Protein AF-A0A258E8T2-F1 (afdb_monomer)

Radius of gyration: 18.68 Å; Cα contacts (8 Å, |Δi|>4): 212; chains: 1; bounding box: 44×50×49 Å

Sequence (145 aa):
EYPIGTGDIFLISSNSVRNAVSIEMAQLAKSAGAKVIVLTNLAHSRSVNSRHSSGLKLYQVADLVLDNLGEIGDAAIELEGLSGKTGATSTVIGAALIQAMMVEAASILLKKGIQPELFNSSNSDDGEIHNEALLAKYKPLVIGL

Solvent-accessible surface area (backbone atoms only — not comparable to full-atom values): 8360 Å² total; per-residue (Å²): 136,82,91,66,27,70,89,40,74,48,75,46,78,42,53,57,43,30,54,41,68,66,35,53,52,51,52,51,40,44,74,44,47,18,46,32,38,29,39,28,19,58,65,28,32,68,75,50,75,41,67,26,94,83,56,57,40,35,74,80,70,34,78,40,76,47,69,47,77,42,47,66,90,45,29,70,39,78,47,93,94,51,98,55,57,42,64,60,44,51,65,65,44,40,52,50,51,52,51,52,51,52,52,50,52,45,52,54,34,48,78,71,75,39,84,75,91,72,80,55,64,74,92,36,79,75,21,46,62,54,36,51,54,49,48,67,70,44,38,92,80,37,91,92,102

Nearest PDB structures (foldseek):
  3cvj-assembly2_D  TM=9.667E-01  e=6.118E-13  Halalkalibacterium halodurans C-125
  6vly-assembly1_C  TM=6.600E-01  e=1.185E-01  Alistipes finegoldii
  5tf4-assembly2_E-2  TM=6.163E-01  e=3.235E-01  Bartonella henselae
  8jfj-assembly1_D  TM=6.202E-01  e=5.346E-01  Helicobacter pylori
  3oif-assembly1_C  TM=3.406E-01  e=1.209E+00  Bacillus subtilis

pLDDT: mean 92.62, std 7.21, range [65.62, 98.44]

Secondary structure (DSSP, 8-state):
-----TT-EEEEE-SS---HHHHHHHHHHHHTT-EEEEEE-HHHHHHS---STT---GGGT-SEEEE----TTS--EE-TT-SSEE---HHHHHHHHHHHHHHHHHHHHHHTTPPP--PPPTTSHHHHHHHHHHHHHHTTTSTT-

Mean predicted aligned error: 4.59 Å

Foldseek 3Di:
DAQAAAPAEAEDEDAQQQEAVLQVVLVVNVVRRHAYEYEYAPVNNVVDFHPHPVRDGNVVSHPYYHHLNADHVQFDADDPPDPDGHDRRSVVSVVVSVVVVVVVVQVVCVVVVHHDQDQDPPPDPVRVVSVVVVCVVCVVNDPPD

Structure (mmCIF, N/CA/C/O backbone):
data_AF-A0A258E8T2-F1
#
_entry.id   AF-A0A258E8T2-F1
#
loop_
_atom_site.group_PDB
_atom_site.id
_atom_site.type_symbol
_atom_site.label_atom_id
_atom_site.label_alt_id
_atom_site.label_comp_id
_atom_site.label_asym_id
_atom_site.label_entity_id
_atom_site.label_seq_id
_atom_site.pdbx_PDB_ins_code
_atom_site.Cartn_x
_atom_site.Cartn_y
_atom_site.Cartn_z
_atom_site.occupancy
_atom_site.B_iso_or_equiv
_atom_site.auth_seq_id
_atom_site.auth_comp_id
_atom_site.auth_asym_id
_atom_site.auth_atom_id
_atom_site.pdbx_PDB_model_num
ATOM 1 N N . GLU A 1 1 ? 6.482 -5.948 21.099 1.00 65.62 1 GLU A N 1
ATOM 2 C CA . GLU A 1 1 ? 5.834 -6.781 20.063 1.00 65.62 1 GLU A CA 1
ATOM 3 C C . GLU A 1 1 ? 4.659 -5.999 19.496 1.00 65.62 1 GLU A C 1
ATOM 5 O O . GLU A 1 1 ? 4.075 -5.227 20.247 1.00 65.62 1 GLU A O 1
ATOM 10 N N . TYR A 1 2 ? 4.354 -6.143 18.206 1.00 72.50 2 TYR A N 1
ATOM 11 C CA . TYR A 1 2 ? 3.162 -5.548 17.597 1.00 72.50 2 TYR A CA 1
ATOM 12 C C . TYR A 1 2 ? 2.097 -6.635 17.465 1.00 72.50 2 TYR A C 1
ATOM 14 O O . TYR A 1 2 ? 2.207 -7.453 16.547 1.00 72.50 2 TYR A O 1
ATOM 22 N N . PRO A 1 3 ? 1.116 -6.713 18.380 1.00 86.00 3 PRO A N 1
ATOM 23 C CA . PRO A 1 3 ? 0.026 -7.653 18.203 1.00 86.00 3 PRO A CA 1
ATOM 24 C C . PRO A 1 3 ? -0.763 -7.221 16.968 1.00 86.00 3 PRO A C 1
ATOM 26 O O . PRO A 1 3 ? -1.257 -6.101 16.902 1.00 86.00 3 PRO A O 1
ATOM 29 N N . ILE A 1 4 ? -0.834 -8.109 15.984 1.00 93.00 4 ILE A N 1
ATOM 30 C CA . ILE A 1 4 ? -1.732 -7.984 14.845 1.00 93.00 4 ILE A CA 1
ATOM 31 C C . ILE A 1 4 ? -2.784 -9.073 14.970 1.00 93.00 4 ILE A C 1
ATOM 33 O O . ILE A 1 4 ? -2.452 -10.201 15.337 1.00 93.00 4 ILE A O 1
ATOM 37 N N . GLY A 1 5 ? -4.041 -8.755 14.690 1.00 95.12 5 GLY A N 1
ATOM 38 C CA . GLY A 1 5 ? -5.113 -9.715 14.858 1.00 95.12 5 GLY A CA 1
ATOM 39 C C . GLY A 1 5 ? -6.423 -9.347 14.181 1.00 95.12 5 GLY A C 1
ATOM 40 O O . GLY A 1 5 ? -6.489 -8.613 13.195 1.00 95.12 5 GLY A O 1
ATOM 41 N N . THR A 1 6 ? -7.502 -9.922 14.705 1.00 96.69 6 THR A N 1
ATOM 42 C CA . THR A 1 6 ? -8.853 -9.682 14.194 1.00 96.69 6 THR A CA 1
ATOM 43 C C . THR A 1 6 ? -9.240 -8.216 14.371 1.00 96.69 6 THR A C 1
ATOM 45 O O . THR A 1 6 ? -9.215 -7.698 15.482 1.00 96.69 6 THR A O 1
ATOM 48 N N . GLY A 1 7 ? -9.652 -7.576 13.277 1.00 94.81 7 GLY A N 1
ATOM 49 C CA . GLY A 1 7 ? -9.995 -6.151 13.243 1.00 94.81 7 GLY A CA 1
ATOM 50 C C . GLY A 1 7 ? -8.885 -5.267 12.673 1.00 94.81 7 GLY A C 1
ATOM 51 O O . GLY A 1 7 ? -9.180 -4.153 12.245 1.00 94.81 7 GLY A O 1
ATOM 52 N N . ASP A 1 8 ? 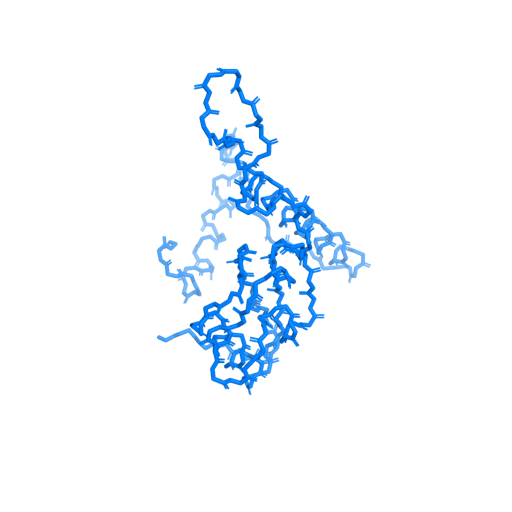-7.659 -5.784 12.571 1.00 96.12 8 ASP A N 1
ATOM 53 C CA . ASP A 1 8 ? -6.527 -5.050 12.013 1.00 96.12 8 ASP A CA 1
ATOM 54 C C . ASP A 1 8 ? -6.407 -5.214 10.494 1.00 96.12 8 ASP A C 1
ATOM 56 O O . ASP A 1 8 ? -6.898 -6.172 9.879 1.00 96.12 8 ASP A O 1
ATOM 60 N N . ILE A 1 9 ? -5.690 -4.268 9.886 1.00 96.88 9 ILE A N 1
ATOM 61 C CA . ILE A 1 9 ? -5.307 -4.288 8.476 1.00 96.88 9 ILE A CA 1
ATOM 62 C C . ILE A 1 9 ? -3.781 -4.296 8.383 1.00 96.88 9 ILE A C 1
ATOM 64 O O . ILE A 1 9 ? -3.110 -3.407 8.902 1.00 96.88 9 ILE A O 1
ATOM 68 N N . PHE A 1 10 ? -3.235 -5.272 7.662 1.00 96.94 10 PHE A N 1
ATOM 69 C CA . PHE A 1 10 ? -1.831 -5.322 7.276 1.00 96.94 10 PHE A CA 1
ATOM 70 C C . PHE A 1 10 ? -1.676 -4.860 5.827 1.00 96.94 10 PHE A C 1
ATOM 72 O O . PHE A 1 10 ? -2.025 -5.589 4.894 1.00 96.94 10 PHE A O 1
ATOM 79 N N . LEU A 1 11 ? -1.153 -3.650 5.628 1.00 97.06 11 LEU A N 1
ATOM 80 C CA . LEU A 1 11 ? -0.810 -3.143 4.302 1.00 97.06 11 LEU A CA 1
ATOM 81 C C . LEU A 1 11 ? 0.665 -3.410 4.009 1.00 97.06 11 LEU A C 1
ATOM 83 O O . LEU A 1 11 ? 1.541 -2.994 4.763 1.00 97.06 11 LEU A O 1
ATOM 87 N N . ILE A 1 12 ? 0.944 -4.054 2.880 1.00 95.62 12 ILE A N 1
ATOM 88 C CA . ILE A 1 12 ? 2.307 -4.307 2.413 1.00 95.62 12 ILE A CA 1
ATOM 89 C C . ILE A 1 12 ? 2.490 -3.810 0.979 1.00 95.62 12 ILE A C 1
ATOM 91 O O . ILE A 1 12 ? 1.707 -4.125 0.084 1.00 95.62 12 ILE A O 1
ATOM 95 N N . SER A 1 13 ? 3.547 -3.027 0.760 1.00 94.62 13 SER A N 1
ATOM 96 C CA . SER A 1 13 ? 3.941 -2.540 -0.563 1.00 94.62 13 SER A CA 1
ATOM 97 C C . SER A 1 13 ? 5.155 -3.311 -1.071 1.00 94.62 13 SER A C 1
ATOM 99 O O . SER A 1 13 ? 6.174 -3.413 -0.387 1.00 94.62 13 SER A O 1
ATOM 101 N N . SER A 1 14 ? 5.050 -3.885 -2.267 1.00 91.81 14 SER A N 1
ATOM 102 C CA . SER A 1 14 ? 6.168 -4.538 -2.947 1.00 91.81 14 SER A CA 1
ATOM 103 C C . SER A 1 14 ? 5.908 -4.573 -4.447 1.00 91.81 14 SER A C 1
ATOM 105 O O . SER A 1 14 ? 4.842 -4.990 -4.887 1.00 91.81 14 SER A O 1
ATOM 107 N N . ASN A 1 15 ? 6.885 -4.161 -5.256 1.00 86.31 15 ASN A N 1
ATOM 108 C CA . ASN A 1 15 ? 6.672 -4.030 -6.698 1.00 86.31 15 ASN A CA 1
ATOM 109 C C . ASN A 1 15 ? 6.818 -5.367 -7.448 1.00 86.31 15 ASN A C 1
ATOM 111 O O . ASN A 1 15 ? 5.959 -5.732 -8.242 1.00 86.31 15 ASN A O 1
ATOM 115 N N . SER A 1 16 ? 7.874 -6.139 -7.164 1.00 76.25 16 SER A N 1
ATOM 116 C CA . SER A 1 16 ? 8.110 -7.441 -7.816 1.00 76.25 16 SER A CA 1
ATOM 117 C C . SER A 1 16 ? 7.489 -8.627 -7.069 1.00 76.25 16 SER A C 1
ATOM 119 O O . SER A 1 16 ? 7.248 -9.666 -7.683 1.00 76.25 16 SER A O 1
ATOM 121 N N . VAL A 1 17 ? 7.199 -8.490 -5.761 1.00 74.50 17 VAL A N 1
ATOM 122 C CA . VAL A 1 17 ? 6.340 -9.408 -4.967 1.00 74.50 17 VAL A CA 1
ATOM 123 C C . VAL A 1 17 ? 6.839 -10.862 -4.903 1.00 74.50 17 VAL A C 1
ATOM 125 O O . VAL A 1 17 ? 6.123 -11.770 -4.491 1.00 74.50 17 VAL A O 1
ATOM 128 N N . ARG A 1 18 ? 8.093 -11.113 -5.293 1.00 81.12 18 ARG A N 1
ATOM 129 C CA . ARG A 1 18 ? 8.641 -12.471 -5.428 1.00 81.12 18 ARG A CA 1
ATOM 130 C C . ARG A 1 18 ? 9.418 -12.979 -4.216 1.00 81.12 18 ARG A C 1
ATOM 132 O O . ARG A 1 18 ? 9.839 -14.129 -4.239 1.00 81.12 18 ARG A O 1
ATOM 139 N N . ASN A 1 19 ? 9.670 -12.141 -3.211 1.00 86.19 19 ASN A N 1
ATOM 140 C CA . ASN A 1 19 ? 10.525 -12.485 -2.071 1.00 86.19 19 ASN A CA 1
ATOM 141 C C . ASN A 1 19 ? 9.727 -13.149 -0.939 1.00 86.19 19 ASN A C 1
ATOM 143 O O . ASN A 1 19 ? 8.608 -12.731 -0.645 1.00 86.19 19 ASN A O 1
ATOM 147 N N . ALA A 1 20 ? 10.343 -14.142 -0.288 1.00 89.94 20 ALA A N 1
ATOM 148 C CA . ALA A 1 20 ? 9.732 -14.950 0.768 1.00 89.94 20 ALA A CA 1
ATOM 149 C C . ALA A 1 20 ? 9.211 -14.113 1.944 1.00 89.94 20 ALA A C 1
ATOM 151 O O . ALA A 1 20 ? 8.047 -14.239 2.298 1.00 89.94 20 ALA A O 1
ATOM 152 N N . VAL A 1 21 ? 10.024 -13.180 2.450 1.00 92.62 21 VAL A N 1
ATOM 153 C CA . VAL A 1 21 ? 9.700 -12.355 3.629 1.00 92.62 21 VAL A CA 1
ATOM 154 C C . VAL A 1 21 ? 8.325 -11.694 3.520 1.00 92.62 21 VAL A C 1
ATOM 156 O O . VAL A 1 21 ? 7.502 -11.804 4.419 1.00 92.62 21 VAL A O 1
ATOM 159 N N . SER A 1 22 ? 8.038 -11.022 2.405 1.00 92.12 22 SER A N 1
ATOM 160 C CA . SER A 1 22 ? 6.771 -10.305 2.237 1.00 92.12 22 SER A CA 1
ATOM 161 C C . SER A 1 22 ? 5.567 -11.252 2.169 1.00 92.12 22 SER A C 1
ATOM 163 O O . SER A 1 22 ? 4.489 -10.910 2.648 1.00 92.12 22 SER A O 1
ATOM 165 N N . ILE A 1 23 ? 5.754 -12.443 1.594 1.00 94.44 23 ILE A N 1
ATOM 166 C CA . ILE A 1 23 ? 4.722 -13.483 1.501 1.00 94.44 23 ILE A CA 1
ATOM 167 C C . ILE A 1 23 ? 4.452 -14.079 2.885 1.00 94.44 23 ILE A C 1
ATOM 169 O O . ILE A 1 23 ? 3.296 -14.144 3.298 1.00 94.44 23 ILE A O 1
ATOM 173 N N . GLU A 1 24 ? 5.503 -14.448 3.614 1.00 95.12 24 GLU A N 1
ATOM 174 C CA . GLU A 1 24 ? 5.411 -15.011 4.964 1.00 95.12 24 GLU A CA 1
ATOM 175 C C . GLU A 1 24 ? 4.750 -14.021 5.930 1.00 95.12 24 GLU A C 1
ATOM 177 O O . GLU A 1 24 ? 3.834 -14.393 6.658 1.00 95.12 24 GLU A O 1
ATOM 182 N N . MET A 1 25 ? 5.115 -12.736 5.870 1.00 94.44 25 MET A N 1
ATOM 183 C CA . MET A 1 25 ? 4.484 -11.690 6.685 1.00 94.44 25 MET A CA 1
ATOM 184 C C . MET A 1 25 ? 2.981 -11.558 6.411 1.00 94.44 25 MET A C 1
ATOM 186 O O . MET A 1 25 ? 2.188 -11.468 7.347 1.00 94.44 25 MET A O 1
ATOM 190 N N . ALA A 1 26 ? 2.563 -11.596 5.142 1.00 95.31 26 ALA A N 1
ATOM 191 C CA . ALA A 1 26 ? 1.145 -11.576 4.791 1.00 95.31 26 ALA A CA 1
ATOM 192 C C . ALA A 1 26 ? 0.406 -12.828 5.293 1.00 95.31 26 ALA A C 1
ATOM 194 O O . ALA A 1 26 ? -0.715 -12.730 5.791 1.00 95.31 26 ALA A O 1
ATOM 195 N N . GLN A 1 27 ? 1.026 -14.006 5.202 1.00 95.69 27 GLN A N 1
ATOM 196 C CA . GLN A 1 27 ? 0.443 -15.248 5.714 1.00 95.69 27 GLN A CA 1
ATOM 197 C C . GLN A 1 27 ? 0.304 -15.232 7.241 1.00 95.69 27 GLN A C 1
ATOM 199 O O . GLN A 1 27 ? -0.734 -15.651 7.756 1.00 95.69 27 GLN A O 1
ATOM 204 N N . LEU A 1 28 ? 1.305 -14.714 7.958 1.00 95.88 28 LEU A N 1
ATOM 205 C CA . LEU A 1 28 ? 1.263 -14.546 9.411 1.00 95.88 28 LEU A CA 1
ATOM 206 C C . LEU A 1 28 ? 0.146 -13.582 9.828 1.00 95.88 28 LEU A C 1
ATOM 208 O O . LEU A 1 28 ? -0.665 -13.933 10.682 1.00 95.88 28 LEU A O 1
ATOM 212 N N . ALA A 1 29 ? 0.036 -12.422 9.172 1.00 96.50 29 ALA A N 1
ATOM 213 C CA . ALA A 1 29 ? -1.029 -11.454 9.438 1.00 96.50 29 ALA A CA 1
ATOM 214 C C . ALA A 1 29 ? -2.429 -12.068 9.252 1.00 96.50 29 ALA A C 1
ATOM 216 O O . ALA A 1 29 ? -3.289 -11.933 10.123 1.00 96.50 29 ALA A O 1
ATOM 217 N N . LYS A 1 30 ? -2.648 -12.816 8.160 1.00 96.44 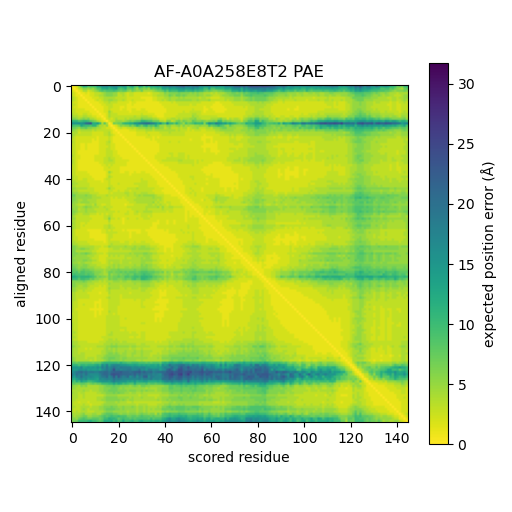30 LYS A N 1
ATOM 218 C CA . LYS A 1 30 ? -3.922 -13.525 7.939 1.00 96.44 30 LYS A CA 1
ATOM 219 C C . LYS A 1 30 ? -4.179 -14.603 8.975 1.00 96.44 30 LYS A C 1
ATOM 221 O O . LYS A 1 30 ? -5.311 -14.744 9.425 1.00 96.44 30 LYS A O 1
ATOM 226 N N . SER A 1 31 ? -3.149 -15.360 9.349 1.00 96.44 31 SER A N 1
ATOM 227 C CA . SER A 1 31 ? -3.267 -16.417 10.360 1.00 96.44 31 SER A CA 1
ATOM 228 C C . SER A 1 31 ? -3.651 -15.850 11.729 1.00 96.44 31 SER A C 1
ATOM 230 O O . SER A 1 31 ? -4.329 -16.526 12.495 1.00 96.44 31 SER A O 1
ATOM 232 N N . ALA A 1 32 ? -3.288 -14.596 12.008 1.00 96.44 32 ALA A N 1
ATOM 233 C CA . ALA A 1 32 ? -3.716 -13.871 13.199 1.00 96.44 32 ALA A CA 1
ATOM 234 C C . ALA A 1 32 ? -5.130 -13.251 13.087 1.00 96.44 32 ALA A C 1
ATOM 236 O O . ALA A 1 32 ? -5.687 -12.781 14.079 1.00 96.44 32 ALA A O 1
ATOM 237 N N . GLY A 1 33 ? -5.746 -13.269 11.900 1.00 97.12 33 GLY A N 1
ATOM 238 C CA . GLY A 1 33 ? -7.103 -12.768 11.648 1.00 97.12 33 GLY A CA 1
ATOM 239 C C . GLY A 1 33 ? -7.181 -11.369 11.029 1.00 97.12 33 GLY A C 1
ATOM 240 O O . GLY A 1 33 ? -8.288 -10.874 10.804 1.00 97.12 33 GLY A O 1
ATOM 241 N N . ALA A 1 34 ? -6.044 -10.740 10.720 1.00 98.00 34 ALA A N 1
ATOM 242 C CA . ALA A 1 34 ? -6.023 -9.442 10.054 1.00 98.00 34 ALA A CA 1
ATOM 243 C C . ALA A 1 34 ? -6.382 -9.553 8.567 1.00 98.00 34 ALA A C 1
ATOM 245 O O . ALA A 1 34 ? -6.193 -10.592 7.923 1.00 98.00 34 ALA A O 1
ATOM 246 N N . LYS A 1 35 ? -6.874 -8.451 7.997 1.00 98.31 35 LYS A N 1
ATOM 247 C CA . LYS A 1 35 ? -7.043 -8.311 6.545 1.00 98.31 35 LYS A CA 1
ATOM 248 C C . LYS A 1 35 ? -5.739 -7.858 5.907 1.00 98.31 35 LYS A C 1
ATOM 250 O O . LYS A 1 35 ? -5.085 -6.960 6.421 1.00 98.31 35 LYS A O 1
ATOM 255 N N . VAL A 1 36 ? -5.373 -8.445 4.772 1.00 98.12 36 VAL A N 1
ATOM 256 C CA . VAL A 1 36 ? -4.150 -8.087 4.045 1.00 98.12 36 VAL A CA 1
ATOM 257 C C . VAL A 1 36 ? -4.475 -7.274 2.801 1.00 98.12 36 VAL A C 1
ATOM 259 O O . VAL A 1 36 ? -5.188 -7.741 1.911 1.00 98.12 36 VAL A O 1
ATOM 262 N N . ILE A 1 37 ? -3.877 -6.087 2.708 1.00 98.31 37 ILE A N 1
ATOM 263 C CA . ILE A 1 37 ? -3.891 -5.241 1.513 1.00 98.31 37 ILE A CA 1
ATOM 264 C C . ILE A 1 37 ? -2.492 -5.252 0.897 1.00 98.31 37 ILE A C 1
ATOM 266 O O . ILE A 1 37 ? -1.499 -5.027 1.587 1.00 98.31 37 ILE A O 1
ATOM 270 N N . VAL A 1 38 ? -2.404 -5.496 -0.409 1.00 97.62 38 VAL A N 1
ATOM 271 C CA . VAL A 1 38 ? -1.135 -5.480 -1.148 1.00 97.62 38 VAL A CA 1
ATOM 272 C C . VAL A 1 38 ? -1.136 -4.346 -2.158 1.00 97.62 38 VAL A C 1
ATOM 274 O O . VAL A 1 38 ? -1.959 -4.346 -3.066 1.00 97.62 38 VAL A O 1
ATOM 277 N N . LEU A 1 39 ? -0.179 -3.427 -2.043 1.00 97.69 39 LEU A N 1
ATOM 278 C CA . LEU A 1 39 ? 0.147 -2.459 -3.090 1.00 97.69 39 LEU A CA 1
ATOM 279 C C . LEU A 1 39 ? 1.281 -3.018 -3.954 1.00 97.69 39 LEU A C 1
ATOM 281 O O . LEU A 1 39 ? 2.361 -3.333 -3.450 1.00 97.69 39 LEU A O 1
ATOM 285 N N . THR A 1 40 ? 1.040 -3.166 -5.253 1.00 96.94 40 THR A N 1
ATOM 286 C CA . THR A 1 40 ? 2.006 -3.783 -6.164 1.00 96.94 40 THR A CA 1
ATOM 287 C C . THR A 1 40 ? 1.850 -3.331 -7.610 1.00 96.94 40 THR A C 1
ATOM 289 O O . THR A 1 40 ? 0.879 -2.675 -7.948 1.00 96.94 40 THR A O 1
ATOM 292 N N . ASN A 1 41 ? 2.792 -3.723 -8.465 1.00 96.75 41 ASN A N 1
ATOM 293 C CA . ASN A 1 41 ? 2.636 -3.764 -9.906 1.00 96.75 41 ASN A CA 1
ATOM 294 C C . ASN A 1 41 ? 2.247 -5.194 -10.328 1.00 96.75 41 ASN A C 1
ATOM 296 O O . ASN A 1 41 ? 3.083 -6.109 -10.304 1.00 96.75 41 ASN A O 1
ATOM 300 N N . LEU A 1 42 ? 0.996 -5.409 -10.746 1.00 96.12 42 LEU A N 1
ATOM 301 C CA . LEU A 1 42 ? 0.550 -6.745 -11.158 1.00 96.12 42 LEU A CA 1
ATOM 302 C C . LEU A 1 42 ? 1.252 -7.242 -12.423 1.00 96.12 42 LEU A C 1
ATOM 304 O O . LEU A 1 42 ? 1.510 -8.445 -12.525 1.00 96.12 42 LEU A O 1
ATOM 308 N N . ALA A 1 43 ? 1.587 -6.359 -13.367 1.00 95.25 43 ALA A N 1
ATOM 309 C CA . ALA A 1 43 ? 2.312 -6.736 -14.579 1.00 95.25 43 ALA A CA 1
ATOM 310 C C . ALA A 1 43 ? 3.704 -7.287 -14.229 1.00 95.25 43 ALA A C 1
ATOM 312 O O . ALA A 1 43 ? 4.054 -8.405 -14.622 1.00 95.25 43 ALA A O 1
ATOM 313 N N . HIS A 1 44 ? 4.457 -6.572 -13.387 1.00 94.69 44 HIS A N 1
ATOM 314 C CA . HIS A 1 44 ? 5.754 -7.030 -12.890 1.00 94.69 44 HIS A CA 1
ATOM 315 C C . HIS A 1 44 ? 5.604 -8.326 -12.091 1.00 94.69 44 HIS A C 1
ATOM 317 O O . HIS A 1 44 ? 6.279 -9.312 -12.392 1.00 94.69 44 HIS A O 1
ATOM 323 N N . SER A 1 45 ? 4.684 -8.380 -11.126 1.00 91.69 45 SER A N 1
ATOM 324 C CA . SER A 1 45 ? 4.498 -9.571 -10.296 1.00 91.69 45 SER A CA 1
ATOM 325 C C . SER A 1 45 ? 4.150 -10.816 -11.123 1.00 91.69 45 SER A C 1
ATOM 327 O O . SER A 1 45 ? 4.660 -11.911 -10.869 1.00 91.69 45 SER A O 1
ATOM 329 N N . ARG A 1 46 ? 3.327 -10.679 -12.168 1.00 94.06 46 ARG A N 1
ATOM 330 C CA . ARG A 1 46 ? 2.986 -11.784 -13.076 1.00 94.06 46 ARG A CA 1
ATOM 331 C C . ARG A 1 46 ? 4.174 -12.230 -13.931 1.00 94.06 46 ARG A C 1
ATOM 333 O O . ARG A 1 46 ? 4.314 -13.435 -14.118 1.00 94.06 46 ARG A O 1
ATOM 340 N N . SER A 1 47 ? 5.053 -11.313 -14.339 1.00 94.44 47 SER A N 1
ATOM 341 C CA . SER A 1 47 ? 6.215 -11.601 -15.201 1.00 94.44 47 SER A CA 1
ATOM 342 C C . SER A 1 47 ? 7.343 -12.415 -14.545 1.00 94.44 47 SER A C 1
ATOM 344 O O . SER A 1 47 ? 8.148 -13.024 -15.245 1.00 94.44 47 SER A O 1
ATOM 346 N N . VAL A 1 48 ? 7.418 -12.452 -13.209 1.00 91.81 48 VAL A N 1
ATOM 347 C CA . VAL A 1 48 ? 8.521 -13.103 -12.475 1.00 91.81 48 VAL A CA 1
ATOM 348 C C . VAL A 1 48 ? 8.091 -14.393 -11.782 1.00 91.81 48 VAL A C 1
ATOM 350 O O . VAL A 1 48 ? 6.950 -14.529 -11.350 1.00 91.81 48 VAL A O 1
ATOM 353 N N . ASN A 1 49 ? 9.018 -15.333 -11.591 1.00 92.69 49 ASN A N 1
ATOM 354 C CA . ASN A 1 49 ? 8.784 -16.515 -10.754 1.00 92.69 49 ASN A CA 1
ATOM 355 C C . ASN A 1 49 ? 8.932 -16.184 -9.263 1.00 92.69 49 ASN A C 1
ATOM 357 O O . ASN A 1 49 ? 9.833 -15.424 -8.873 1.00 92.69 49 ASN A O 1
ATOM 361 N N . SER A 1 50 ? 8.079 -16.792 -8.432 1.00 92.62 50 SER A N 1
ATOM 362 C CA . SER A 1 50 ? 8.196 -16.703 -6.973 1.00 92.62 50 SER A CA 1
ATOM 363 C C . SER A 1 50 ? 9.528 -17.286 -6.491 1.00 92.62 50 SER A C 1
ATOM 365 O O . SER A 1 50 ? 10.062 -18.216 -7.094 1.00 92.62 50 SER A O 1
ATOM 367 N N . ARG A 1 51 ? 10.081 -16.713 -5.418 1.00 91.62 51 ARG A N 1
ATOM 368 C CA . ARG A 1 51 ? 11.221 -17.264 -4.667 1.00 91.62 51 ARG A CA 1
ATOM 369 C C . ARG A 1 51 ? 10.791 -17.878 -3.333 1.00 91.62 51 ARG A C 1
ATOM 371 O O . ARG A 1 51 ? 11.644 -18.348 -2.591 1.00 91.62 51 ARG A O 1
ATOM 378 N N . HIS A 1 52 ? 9.502 -17.836 -3.004 1.00 93.94 52 HIS A N 1
ATOM 379 C CA . HIS A 1 52 ? 8.973 -18.476 -1.807 1.00 93.94 52 HIS A CA 1
ATOM 380 C C . HIS A 1 52 ? 8.740 -19.968 -2.066 1.00 93.94 52 HIS A C 1
ATOM 382 O O . HIS A 1 52 ? 8.341 -20.356 -3.166 1.00 93.94 52 HIS A O 1
ATOM 388 N N . SER A 1 53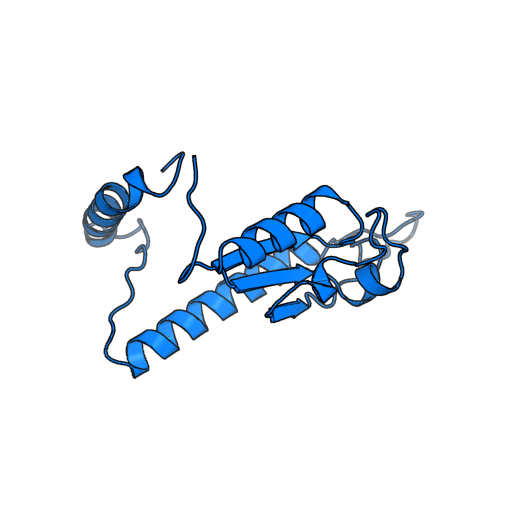 ? 8.957 -20.799 -1.047 1.00 93.06 53 SER A N 1
ATOM 389 C CA . SER A 1 53 ? 8.869 -22.264 -1.139 1.00 93.06 53 SER A CA 1
ATOM 390 C C . SER A 1 53 ? 7.487 -22.770 -1.567 1.00 93.06 53 SER A C 1
ATOM 392 O O . SER A 1 53 ? 7.392 -23.799 -2.227 1.00 93.06 53 SER A O 1
ATOM 394 N N . SER A 1 54 ? 6.415 -22.028 -1.263 1.00 92.88 54 SER A N 1
ATOM 395 C CA . SER A 1 54 ? 5.052 -22.369 -1.702 1.00 92.88 54 SER A CA 1
ATOM 396 C C . SER A 1 54 ? 4.768 -22.086 -3.184 1.00 92.88 54 SER A C 1
ATOM 398 O O . SER A 1 54 ? 3.691 -22.422 -3.668 1.00 92.88 54 SER A O 1
ATOM 400 N N . GLY A 1 55 ? 5.664 -21.393 -3.895 1.00 92.38 55 GLY A N 1
ATOM 401 C CA . GLY A 1 55 ? 5.433 -20.927 -5.267 1.00 92.38 55 GLY A CA 1
ATOM 402 C C . GLY A 1 55 ? 4.440 -19.762 -5.395 1.00 92.38 55 GLY A C 1
ATOM 403 O O . GLY A 1 55 ? 4.326 -19.177 -6.474 1.00 92.38 55 GLY A O 1
ATOM 404 N N . LEU A 1 56 ? 3.762 -19.375 -4.308 1.00 93.00 56 LEU A N 1
ATOM 405 C CA . LEU A 1 56 ? 2.830 -18.248 -4.295 1.00 93.00 56 LEU A CA 1
ATOM 406 C C . LEU A 1 56 ? 3.551 -16.918 -4.496 1.00 93.00 56 LEU A C 1
ATOM 408 O O . LEU A 1 56 ? 4.708 -16.743 -4.118 1.00 93.00 56 LEU A O 1
ATOM 412 N N . LYS A 1 57 ? 2.827 -15.951 -5.043 1.00 92.75 57 LYS A N 1
ATOM 413 C CA . LYS A 1 57 ? 3.181 -14.534 -5.079 1.00 92.75 57 LYS A CA 1
ATOM 414 C C . LYS A 1 57 ? 2.306 -13.807 -4.069 1.00 92.75 57 LYS A C 1
ATOM 416 O O . LYS A 1 57 ? 1.144 -14.154 -3.892 1.00 92.75 57 LYS A O 1
ATOM 421 N N . LEU A 1 58 ? 2.837 -12.775 -3.428 1.00 91.44 58 LEU A N 1
ATOM 422 C CA . LEU A 1 58 ? 2.142 -12.060 -2.356 1.00 91.44 58 LEU A CA 1
ATOM 423 C C . LEU A 1 58 ? 0.754 -11.504 -2.766 1.00 91.44 58 LEU A C 1
ATOM 425 O O . LEU A 1 58 ? -0.161 -11.572 -1.951 1.00 91.44 58 LEU A O 1
ATOM 429 N N . TYR A 1 59 ? 0.520 -11.073 -4.016 1.00 94.00 59 TYR A N 1
ATOM 430 C CA . TYR A 1 59 ? -0.835 -10.655 -4.440 1.00 94.00 59 TYR A CA 1
ATOM 431 C C . TYR A 1 59 ? -1.876 -11.786 -4.359 1.00 94.00 59 TYR A C 1
ATOM 433 O O . TYR A 1 59 ? -3.063 -11.511 -4.247 1.00 94.00 59 TYR A O 1
ATOM 441 N N . GLN A 1 60 ? -1.446 -13.052 -4.408 1.00 95.06 60 GLN A N 1
ATOM 442 C CA . GLN A 1 60 ? -2.328 -14.220 -4.291 1.00 95.06 60 GLN A CA 1
ATOM 443 C C . GLN A 1 60 ? -2.724 -14.506 -2.837 1.00 95.06 60 GLN A C 1
ATOM 445 O O . GLN A 1 60 ? -3.637 -15.287 -2.597 1.00 95.06 60 GLN A O 1
ATOM 450 N N . VAL A 1 61 ? -2.027 -13.902 -1.872 1.00 94.81 61 VAL A N 1
ATOM 451 C CA . VAL A 1 61 ? -2.328 -14.018 -0.439 1.00 94.81 61 VAL A CA 1
ATOM 452 C C . VAL A 1 61 ? -3.234 -12.864 0.024 1.00 94.81 61 VAL A C 1
ATOM 454 O O . VAL A 1 61 ? -3.924 -12.987 1.034 1.00 94.81 61 VAL A O 1
ATOM 457 N N . ALA A 1 62 ? -3.276 -11.757 -0.719 1.00 96.12 62 ALA A N 1
ATOM 458 C CA . ALA A 1 62 ? -4.020 -10.551 -0.368 1.00 96.12 62 ALA A CA 1
ATOM 459 C C . ALA A 1 62 ? -5.542 -10.766 -0.288 1.00 96.12 62 ALA A C 1
ATOM 461 O O . ALA A 1 62 ? -6.110 -11.548 -1.046 1.00 96.12 62 ALA A O 1
ATOM 462 N N . ASP A 1 63 ? -6.210 -10.028 0.599 1.00 98.06 63 ASP A N 1
ATOM 463 C CA . ASP A 1 63 ? -7.668 -9.845 0.563 1.00 98.06 63 ASP A CA 1
ATOM 464 C C . ASP A 1 63 ? -8.063 -8.736 -0.427 1.00 98.06 63 ASP A C 1
ATOM 466 O O . ASP A 1 63 ? -9.123 -8.803 -1.046 1.00 98.06 63 ASP A O 1
ATOM 470 N N . LEU A 1 64 ? -7.197 -7.731 -0.597 1.00 97.38 64 LEU A N 1
ATOM 471 C CA . LEU A 1 64 ? -7.352 -6.643 -1.561 1.00 97.38 64 LEU A CA 1
ATOM 472 C C . LEU A 1 64 ? -6.005 -6.313 -2.209 1.00 97.38 64 LEU A C 1
ATOM 474 O O . LEU A 1 64 ? -4.984 -6.215 -1.527 1.00 97.38 64 LEU A O 1
ATOM 478 N N . VAL A 1 65 ? -6.010 -6.095 -3.524 1.00 97.62 65 VAL A N 1
ATOM 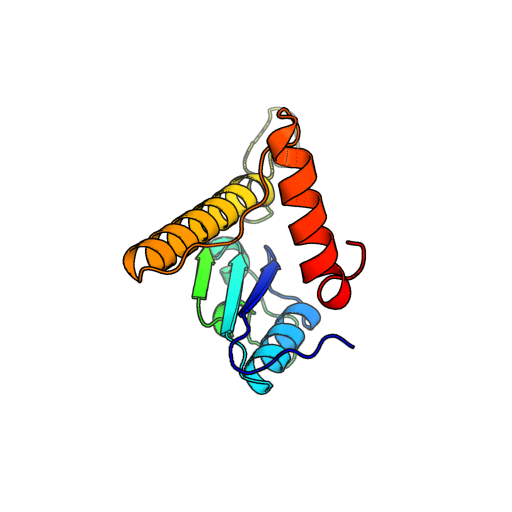479 C CA . VAL A 1 65 ? -4.825 -5.678 -4.280 1.00 97.62 65 VAL A CA 1
ATOM 480 C C . VAL A 1 65 ? -5.042 -4.278 -4.840 1.00 97.62 65 VAL A C 1
ATOM 482 O O . VAL A 1 65 ? -6.019 -4.035 -5.544 1.00 97.62 65 VAL A O 1
ATOM 485 N N . LEU A 1 66 ? -4.106 -3.380 -4.549 1.00 97.94 66 LEU A N 1
ATOM 486 C CA . LEU A 1 66 ? -3.960 -2.081 -5.190 1.00 97.94 66 LEU A CA 1
ATOM 487 C C . LEU A 1 66 ? -2.876 -2.216 -6.263 1.00 97.94 66 LEU A C 1
ATOM 489 O O . LEU A 1 66 ? -1.696 -2.365 -5.946 1.00 97.94 66 LEU A O 1
ATOM 493 N N . ASP A 1 67 ? -3.286 -2.215 -7.528 1.00 97.75 67 ASP A N 1
ATOM 494 C CA . ASP A 1 67 ? -2.361 -2.255 -8.660 1.00 97.75 67 ASP A CA 1
ATOM 495 C C . ASP A 1 67 ? -1.920 -0.835 -9.026 1.00 97.75 67 ASP A C 1
ATOM 497 O O . ASP A 1 67 ? -2.751 0.022 -9.323 1.00 97.75 67 ASP A O 1
ATOM 501 N N . ASN A 1 68 ? -0.614 -0.582 -8.998 1.00 97.00 68 ASN A N 1
ATOM 502 C CA . ASN A 1 68 ? -0.029 0.707 -9.353 1.00 97.00 68 ASN A CA 1
ATOM 503 C C . ASN A 1 68 ? 0.152 0.901 -10.862 1.00 97.00 68 ASN A C 1
ATOM 505 O O . ASN A 1 68 ? 0.554 1.988 -11.269 1.00 97.00 68 ASN A O 1
ATOM 509 N N . LEU A 1 69 ? -0.141 -0.124 -11.674 1.00 96.81 69 LEU A N 1
ATOM 510 C CA . LEU A 1 69 ? -0.102 -0.059 -13.139 1.00 96.81 69 LEU A CA 1
ATOM 511 C C . LEU A 1 69 ? 1.255 0.403 -13.701 1.00 96.81 69 LEU A C 1
ATOM 513 O O . LEU A 1 69 ? 1.320 0.996 -14.776 1.00 96.81 69 LEU A O 1
ATOM 517 N N . GLY A 1 70 ? 2.343 0.173 -12.962 1.00 94.50 70 GLY A N 1
ATOM 518 C CA . GLY A 1 70 ? 3.682 0.561 -13.384 1.00 94.50 70 GLY A CA 1
ATOM 519 C C . GLY A 1 70 ? 4.273 -0.350 -14.463 1.00 94.50 70 GLY A C 1
ATOM 520 O O . GLY A 1 70 ? 3.726 -1.392 -14.827 1.00 94.50 70 GLY A O 1
ATOM 521 N N . GLU A 1 71 ? 5.490 -0.023 -14.884 1.00 94.00 71 GLU A N 1
ATOM 522 C CA . GLU A 1 71 ? 6.256 -0.822 -15.845 1.00 94.00 71 GLU A CA 1
ATOM 523 C C . GLU A 1 71 ? 7.070 -1.943 -15.176 1.00 94.00 71 GLU A C 1
ATOM 525 O O . GLU A 1 71 ? 7.487 -1.847 -14.013 1.00 94.00 71 GLU A O 1
ATOM 530 N N . ILE A 1 72 ? 7.343 -3.020 -15.923 1.00 93.56 72 ILE A N 1
ATOM 531 C CA . ILE A 1 72 ? 8.279 -4.063 -15.477 1.00 93.56 72 ILE A CA 1
ATOM 532 C C . ILE A 1 72 ? 9.660 -3.423 -15.294 1.00 93.56 72 ILE A C 1
ATOM 534 O O . ILE A 1 72 ? 10.151 -2.708 -16.159 1.00 93.56 72 ILE A O 1
ATOM 538 N N . GLY A 1 73 ? 10.291 -3.681 -14.149 1.00 91.81 73 GLY A N 1
ATOM 539 C CA . GLY A 1 73 ? 11.539 -3.019 -13.755 1.00 91.81 73 GLY A CA 1
ATOM 540 C C . GLY A 1 73 ? 11.365 -1.650 -13.087 1.00 91.81 73 GLY A C 1
ATOM 541 O O . GLY A 1 73 ? 12.353 -1.133 -12.585 1.00 91.81 73 GLY A O 1
ATOM 542 N N . ASP A 1 74 ? 10.136 -1.11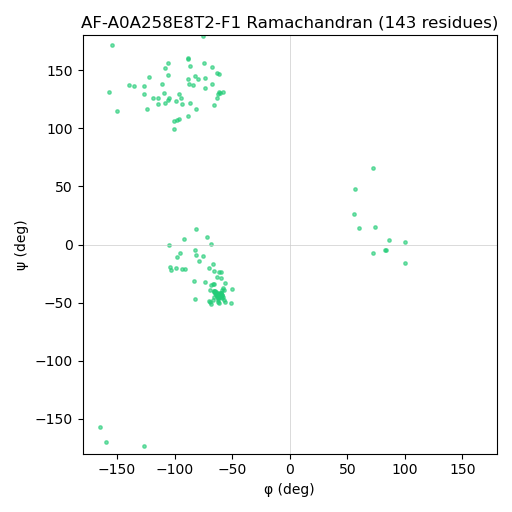9 -13.002 1.00 95.00 74 ASP A N 1
ATOM 543 C CA . ASP A 1 74 ? 9.815 0.165 -12.355 1.00 95.00 74 ASP A CA 1
ATOM 544 C C . ASP A 1 74 ? 10.596 1.354 -12.921 1.00 95.00 74 ASP A C 1
ATOM 546 O O . ASP A 1 74 ? 11.192 2.146 -12.196 1.00 95.00 74 ASP A O 1
ATOM 550 N N . ALA A 1 75 ? 10.622 1.455 -14.244 1.00 95.50 75 ALA A N 1
ATOM 551 C CA . ALA A 1 75 ? 11.223 2.572 -14.950 1.00 95.50 75 ALA A CA 1
ATOM 552 C C . ALA A 1 75 ? 10.480 2.777 -16.275 1.00 95.50 75 ALA A C 1
ATOM 554 O O . ALA A 1 75 ? 10.487 1.894 -17.133 1.00 95.50 75 ALA A O 1
ATOM 555 N N . ALA A 1 76 ? 9.804 3.917 -16.420 1.00 95.44 76 ALA A N 1
ATOM 556 C CA . ALA A 1 76 ? 8.863 4.160 -17.512 1.00 95.44 76 ALA A CA 1
ATOM 557 C C . ALA A 1 76 ? 9.434 4.981 -18.681 1.00 95.44 76 ALA A C 1
ATOM 559 O O . ALA A 1 76 ? 8.894 4.933 -19.783 1.00 95.44 76 ALA A O 1
ATOM 560 N N . ILE A 1 77 ? 10.515 5.733 -18.465 1.00 96.94 77 ILE A N 1
ATOM 561 C CA . ILE A 1 77 ? 11.000 6.757 -19.396 1.00 96.94 77 ILE A CA 1
ATOM 562 C C . ILE A 1 77 ? 12.282 6.301 -20.088 1.00 96.94 77 ILE A C 1
ATOM 564 O O . ILE A 1 77 ? 13.293 6.046 -19.434 1.00 96.94 77 ILE A O 1
ATOM 568 N N . GLU A 1 78 ? 12.245 6.243 -21.415 1.00 96.88 78 GLU A N 1
ATOM 569 C CA . GLU A 1 78 ? 13.422 6.061 -22.267 1.00 96.88 78 GLU A CA 1
ATOM 570 C C . GLU A 1 78 ? 14.052 7.424 -22.578 1.00 96.88 78 GLU A C 1
ATOM 572 O O . GLU A 1 78 ? 13.344 8.395 -22.847 1.00 96.88 78 GLU A O 1
ATOM 577 N N . LEU A 1 79 ? 15.383 7.501 -22.534 1.00 97.12 79 LEU A N 1
ATOM 578 C CA . LEU A 1 79 ? 16.144 8.703 -22.874 1.00 97.12 79 LEU A CA 1
ATOM 579 C C . LEU A 1 79 ? 17.191 8.352 -23.928 1.00 97.12 79 LEU A C 1
ATOM 581 O O . LEU A 1 79 ? 17.875 7.334 -23.813 1.00 97.12 79 LEU A O 1
ATOM 585 N N . GLU A 1 80 ? 17.330 9.201 -24.945 1.00 97.19 80 GLU A N 1
ATOM 586 C CA . GLU A 1 80 ? 18.325 9.005 -25.999 1.00 97.19 80 GLU A CA 1
ATOM 587 C C . GLU A 1 80 ? 19.741 8.923 -25.401 1.00 97.19 80 GLU A C 1
ATOM 589 O O . GLU A 1 80 ? 20.131 9.732 -24.560 1.00 97.19 80 GLU A O 1
ATOM 594 N N . GLY A 1 81 ? 20.505 7.907 -25.812 1.00 96.38 81 GLY A N 1
ATOM 595 C CA . GLY A 1 81 ? 21.857 7.650 -25.305 1.00 96.38 81 GLY A CA 1
ATOM 596 C C . GLY A 1 81 ? 21.932 6.876 -23.980 1.00 96.38 81 GLY A C 1
ATOM 597 O O . GLY A 1 81 ? 23.033 6.513 -23.568 1.00 96.38 81 GLY A O 1
ATOM 598 N N . LEU A 1 82 ? 20.805 6.567 -23.325 1.00 95.75 82 LEU A N 1
ATOM 599 C CA . LEU A 1 82 ? 20.768 5.732 -22.120 1.00 95.75 82 LEU A CA 1
ATOM 600 C C . LEU A 1 82 ? 20.449 4.267 -22.472 1.00 95.75 82 LEU A C 1
ATOM 602 O O . LEU A 1 82 ? 19.458 3.977 -23.130 1.00 95.75 82 LEU A O 1
ATOM 606 N N . SER A 1 83 ? 21.249 3.319 -21.972 1.00 92.25 83 SER A N 1
ATOM 607 C CA . SER A 1 83 ? 21.075 1.864 -22.202 1.00 92.25 83 SER A CA 1
ATOM 608 C C . SER A 1 83 ? 19.866 1.242 -21.461 1.00 92.25 83 SER A C 1
ATOM 610 O O . SER A 1 83 ? 19.681 0.028 -21.435 1.00 92.25 83 SER A O 1
ATOM 612 N N . GLY A 1 84 ? 19.039 2.055 -20.806 1.00 91.56 84 GLY A N 1
ATOM 613 C CA . GLY A 1 84 ? 17.927 1.605 -19.973 1.00 91.56 84 GLY A CA 1
ATOM 614 C C . GLY A 1 84 ? 16.882 2.697 -19.773 1.00 91.56 84 GLY A C 1
ATOM 615 O O . GLY A 1 84 ? 16.924 3.740 -20.422 1.00 91.56 84 GLY A O 1
ATOM 616 N N . LYS A 1 85 ? 15.945 2.449 -18.855 1.00 95.62 85 LYS A N 1
ATOM 617 C CA . LYS A 1 85 ? 14.860 3.378 -18.521 1.00 95.62 85 LYS A CA 1
ATOM 618 C C . LYS A 1 85 ? 15.099 4.057 -17.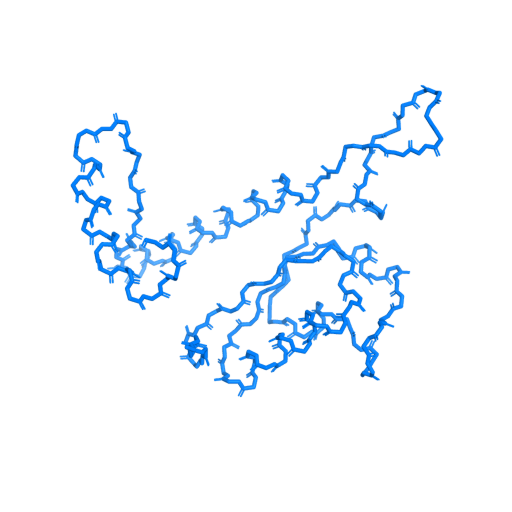174 1.00 95.62 85 LYS A C 1
ATOM 620 O O . LYS A 1 85 ? 15.774 3.512 -16.304 1.00 95.62 85 LYS A O 1
ATOM 625 N N . THR A 1 86 ? 14.497 5.226 -16.992 1.00 96.06 86 THR A N 1
ATOM 626 C CA . THR A 1 86 ? 14.397 5.949 -15.715 1.00 96.06 86 THR A CA 1
ATOM 627 C C . THR A 1 86 ? 12.936 6.299 -15.414 1.00 96.06 86 THR A C 1
ATOM 629 O O . THR A 1 86 ? 12.033 5.855 -16.117 1.00 96.06 86 THR A O 1
ATOM 632 N N . GLY A 1 87 ? 12.672 7.078 -14.366 1.00 95.81 87 GLY A N 1
ATOM 633 C CA . GLY A 1 87 ? 11.321 7.515 -14.017 1.00 95.81 87 GLY A CA 1
ATOM 634 C C . GLY A 1 87 ? 10.487 6.379 -13.436 1.00 95.81 87 GLY A C 1
ATOM 635 O O . GLY A 1 87 ? 9.514 5.940 -14.048 1.00 95.81 87 GLY A O 1
ATOM 636 N N . ALA A 1 88 ? 10.892 5.892 -12.262 1.00 96.75 88 ALA A N 1
ATOM 637 C CA . ALA A 1 88 ? 10.093 4.965 -11.469 1.00 96.75 88 ALA A CA 1
ATOM 638 C C . ALA A 1 88 ? 8.758 5.604 -11.081 1.00 96.75 88 ALA A C 1
ATOM 640 O O . ALA A 1 88 ? 8.722 6.729 -10.576 1.00 96.75 88 ALA A O 1
ATOM 641 N N . THR A 1 89 ? 7.659 4.887 -11.307 1.00 96.88 89 THR A N 1
ATOM 642 C CA . THR A 1 89 ? 6.303 5.400 -11.057 1.00 96.88 89 THR A CA 1
ATOM 643 C C . THR A 1 89 ? 5.692 4.826 -9.786 1.00 96.88 89 THR A C 1
ATOM 645 O O . THR A 1 89 ? 4.776 5.434 -9.224 1.00 96.88 89 THR A O 1
ATOM 648 N N . SER A 1 90 ? 6.210 3.695 -9.292 1.00 96.50 90 SER A N 1
ATOM 649 C CA . SER A 1 90 ? 5.596 2.935 -8.199 1.00 96.50 90 SER A CA 1
ATOM 650 C C . SER A 1 90 ? 5.396 3.739 -6.917 1.00 96.50 90 SER A C 1
ATOM 652 O O . SER A 1 90 ? 4.348 3.614 -6.287 1.00 96.50 90 SER A O 1
ATOM 654 N N . THR A 1 91 ? 6.349 4.598 -6.547 1.00 96.44 91 THR A N 1
ATOM 655 C CA . THR A 1 91 ? 6.260 5.423 -5.335 1.00 96.44 91 THR A CA 1
ATOM 656 C C . THR A 1 91 ? 5.192 6.500 -5.462 1.00 96.44 91 THR A C 1
ATOM 658 O O . THR A 1 91 ? 4.358 6.637 -4.573 1.00 96.44 91 THR A O 1
ATOM 661 N N . VAL A 1 92 ? 5.197 7.262 -6.561 1.00 97.12 92 VAL A N 1
ATOM 662 C CA . VAL A 1 92 ? 4.274 8.394 -6.748 1.00 97.12 92 VAL A CA 1
ATOM 663 C C . VAL A 1 92 ? 2.840 7.888 -6.876 1.00 97.12 92 VAL A C 1
ATOM 665 O O . VAL A 1 92 ? 1.949 8.362 -6.173 1.00 97.12 92 VAL A O 1
ATOM 668 N N . ILE A 1 93 ? 2.625 6.875 -7.717 1.00 98.00 93 ILE A N 1
ATOM 669 C CA . ILE A 1 93 ? 1.303 6.269 -7.892 1.00 98.00 93 ILE A CA 1
ATOM 670 C C . ILE A 1 93 ? 0.885 5.503 -6.637 1.00 98.00 93 ILE A C 1
ATOM 672 O O . ILE A 1 93 ? -0.264 5.590 -6.217 1.00 98.00 93 ILE A O 1
ATOM 676 N N . GLY A 1 94 ? 1.815 4.805 -5.985 1.00 97.69 94 GLY A N 1
ATOM 677 C CA . GLY A 1 94 ? 1.559 4.109 -4.730 1.00 97.69 94 GLY A CA 1
ATOM 678 C C . GLY A 1 94 ? 1.103 5.042 -3.612 1.00 97.69 94 GLY A C 1
ATOM 679 O O . GLY A 1 94 ? 0.116 4.754 -2.937 1.00 97.69 94 GLY A O 1
ATOM 680 N N . ALA A 1 95 ? 1.764 6.189 -3.453 1.00 97.75 95 ALA A N 1
ATOM 681 C CA . ALA A 1 95 ? 1.355 7.218 -2.505 1.00 97.75 95 ALA A CA 1
ATOM 682 C C . ALA A 1 95 ? -0.037 7.773 -2.842 1.00 97.75 95 ALA A C 1
ATOM 684 O O . ALA A 1 95 ? -0.875 7.891 -1.949 1.00 97.75 95 ALA A O 1
ATOM 685 N N . ALA A 1 96 ? -0.316 8.047 -4.122 1.00 98.38 96 ALA A N 1
ATOM 686 C CA . ALA A 1 96 ? -1.633 8.502 -4.563 1.00 98.38 96 ALA A CA 1
ATOM 687 C C . ALA A 1 96 ? -2.736 7.464 -4.276 1.00 98.38 96 ALA A C 1
ATOM 689 O O . ALA A 1 96 ? -3.799 7.826 -3.778 1.00 98.38 96 ALA A O 1
ATOM 690 N N . LEU A 1 97 ? -2.475 6.175 -4.521 1.00 98.38 97 LEU A N 1
ATOM 691 C CA . LEU A 1 97 ? -3.411 5.084 -4.233 1.00 98.38 97 LEU A CA 1
ATOM 692 C C . LEU A 1 97 ? -3.686 4.935 -2.734 1.00 98.38 97 LEU A C 1
ATOM 694 O O . LEU A 1 97 ? -4.839 4.774 -2.340 1.00 98.38 97 LEU A O 1
ATOM 698 N N . ILE A 1 98 ? -2.650 5.020 -1.894 1.00 97.69 98 ILE A N 1
ATOM 699 C CA . ILE A 1 98 ? -2.814 4.972 -0.435 1.00 97.69 98 ILE A CA 1
ATOM 700 C C . ILE A 1 98 ? -3.638 6.171 0.039 1.00 97.69 98 ILE A C 1
ATOM 702 O O . ILE A 1 98 ? -4.572 5.990 0.813 1.00 97.69 98 ILE A O 1
ATOM 706 N N . GLN A 1 99 ? -3.357 7.378 -0.457 1.00 97.75 99 GLN A N 1
ATOM 707 C CA . GLN A 1 99 ? -4.137 8.564 -0.097 1.00 97.75 99 GLN A CA 1
ATOM 708 C C . GLN A 1 99 ? -5.597 8.448 -0.552 1.00 97.75 99 GLN A C 1
ATOM 710 O O . GLN A 1 99 ? -6.503 8.714 0.235 1.00 97.75 99 GLN A O 1
ATOM 715 N N . ALA A 1 100 ? -5.850 7.968 -1.772 1.00 98.25 100 ALA A N 1
ATOM 716 C CA . ALA A 1 100 ? -7.205 7.716 -2.258 1.00 98.25 100 ALA A CA 1
ATOM 717 C C . ALA A 1 100 ? -7.951 6.692 -1.383 1.00 98.25 100 ALA A C 1
ATOM 719 O O . ALA A 1 100 ? -9.114 6.903 -1.038 1.00 98.25 100 ALA A O 1
ATOM 720 N N . MET A 1 101 ? -7.274 5.617 -0.964 1.00 97.62 101 MET A N 1
ATOM 721 C CA . MET A 1 101 ? -7.825 4.624 -0.038 1.00 97.62 101 MET A CA 1
ATOM 722 C C . MET A 1 101 ? -8.179 5.246 1.322 1.00 97.62 101 MET A C 1
ATOM 724 O O . MET A 1 101 ? -9.254 4.971 1.851 1.00 97.62 101 MET A O 1
ATOM 728 N N . MET A 1 102 ? -7.310 6.097 1.878 1.00 97.19 102 MET A N 1
ATOM 729 C CA . MET A 1 102 ? -7.571 6.780 3.151 1.00 97.19 102 MET A CA 1
ATOM 730 C C . MET A 1 102 ? -8.7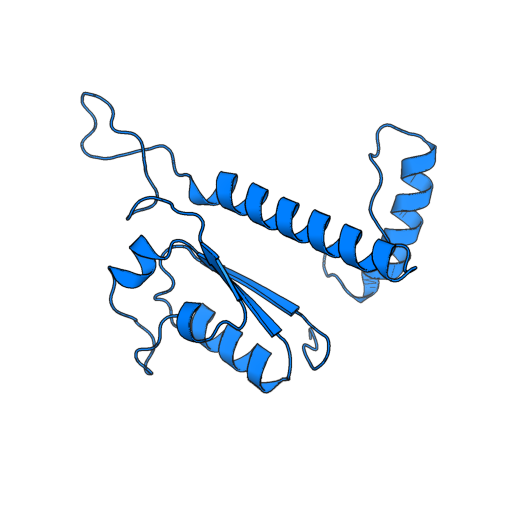61 7.743 3.057 1.00 97.19 102 MET A C 1
ATOM 732 O O . MET A 1 102 ? -9.599 7.768 3.959 1.00 97.19 102 MET A O 1
ATOM 736 N N . VAL A 1 103 ? -8.879 8.488 1.953 1.00 97.94 103 VAL A N 1
ATOM 737 C CA . VAL A 1 103 ? -10.023 9.378 1.689 1.00 97.94 103 VAL A CA 1
ATOM 738 C C . VAL A 1 103 ? -11.328 8.586 1.608 1.00 97.94 103 VAL A C 1
ATOM 740 O O . VAL A 1 103 ? -12.319 8.969 2.233 1.00 97.94 103 VAL A O 1
ATOM 743 N N . GLU A 1 104 ? -11.340 7.460 0.891 1.00 97.94 104 GLU A N 1
ATOM 744 C CA . GLU A 1 104 ? -12.538 6.621 0.793 1.00 97.94 104 GLU A CA 1
ATOM 745 C C . GLU A 1 104 ? -12.901 5.997 2.148 1.00 97.94 104 GLU A C 1
ATOM 747 O O . GLU A 1 104 ? -14.071 5.997 2.535 1.00 97.94 104 GLU A O 1
ATOM 752 N N . ALA A 1 105 ? -11.911 5.543 2.924 1.00 97.06 105 ALA A N 1
ATOM 753 C CA . ALA A 1 105 ? -12.137 5.034 4.275 1.00 97.06 105 ALA A CA 1
ATOM 754 C C . ALA A 1 105 ? -12.784 6.095 5.185 1.00 97.06 105 ALA A C 1
ATOM 756 O O . ALA A 1 105 ? -13.787 5.810 5.843 1.00 97.06 105 ALA A O 1
ATOM 757 N N . ALA A 1 106 ? -12.276 7.331 5.173 1.00 97.75 106 ALA A N 1
ATOM 758 C CA . ALA A 1 106 ? -12.856 8.447 5.918 1.00 97.75 106 ALA A CA 1
ATOM 759 C C . ALA A 1 106 ? -14.290 8.770 5.455 1.00 97.75 106 ALA A C 1
ATOM 761 O O . ALA A 1 106 ? -15.189 8.928 6.282 1.00 97.75 106 ALA A O 1
ATOM 762 N N . SER A 1 107 ? -14.534 8.793 4.140 1.00 98.25 107 SER A N 1
ATOM 763 C CA . SER A 1 107 ? -15.866 9.001 3.551 1.00 98.25 107 SER A CA 1
ATOM 764 C C . SER A 1 107 ? -16.870 7.939 4.013 1.00 98.25 107 SER A C 1
ATOM 766 O O . SER A 1 107 ? -17.999 8.259 4.393 1.00 98.25 107 SER A O 1
ATOM 768 N N . ILE A 1 108 ? -16.462 6.666 4.046 1.00 98.38 108 ILE A N 1
ATOM 769 C CA . ILE A 1 108 ? -17.293 5.558 4.536 1.00 98.38 108 ILE A CA 1
ATOM 770 C C . ILE A 1 108 ? -17.588 5.700 6.034 1.00 98.38 108 ILE A C 1
ATOM 772 O O . ILE A 1 108 ? -18.722 5.449 6.447 1.00 98.38 108 ILE A O 1
ATOM 776 N N . LEU A 1 109 ? -16.606 6.097 6.851 1.00 98.25 109 LEU A N 1
ATOM 777 C CA . LEU A 1 109 ? -16.808 6.330 8.287 1.00 98.25 109 LEU A CA 1
ATOM 778 C C . LEU A 1 109 ? -17.820 7.453 8.533 1.00 98.25 109 LEU A C 1
ATOM 780 O O . LEU A 1 109 ? -18.780 7.255 9.279 1.00 98.25 109 LEU A O 1
ATOM 784 N N . LEU A 1 110 ? -17.687 8.573 7.820 1.00 98.19 110 LEU A N 1
ATOM 785 C CA . LEU A 1 110 ? -18.617 9.699 7.914 1.00 98.19 110 LEU A CA 1
ATOM 786 C C . LEU A 1 110 ? -20.042 9.310 7.505 1.00 98.19 110 LEU A C 1
ATOM 788 O O . LEU A 1 110 ? -20.995 9.639 8.210 1.00 98.19 110 LEU A O 1
ATOM 792 N N . LYS A 1 111 ? -20.206 8.533 6.424 1.00 98.44 111 LYS A N 1
ATOM 793 C CA . LYS A 1 111 ? -21.516 7.985 6.010 1.00 98.44 111 LYS A CA 1
ATOM 794 C C . LYS A 1 111 ? -22.152 7.087 7.078 1.00 98.44 111 LYS A C 1
ATOM 796 O O . LYS A 1 111 ? -23.369 6.928 7.090 1.00 98.44 111 LYS A O 1
ATOM 801 N N . LYS A 1 112 ? -21.347 6.504 7.971 1.00 98.31 112 LYS A N 1
ATOM 802 C CA . LYS A 1 112 ? -21.792 5.696 9.117 1.00 98.31 112 LYS A CA 1
ATOM 803 C C . LYS A 1 112 ? -21.978 6.514 10.403 1.00 98.31 112 LYS A C 1
ATOM 805 O O . LYS A 1 112 ? -22.253 5.927 11.444 1.00 98.31 112 LYS A O 1
ATOM 810 N N . GLY A 1 113 ? -21.825 7.839 10.352 1.00 98.31 113 GLY A N 1
ATOM 811 C CA . GLY A 1 113 ? -21.914 8.716 11.522 1.00 98.31 113 GLY A CA 1
ATOM 812 C C . GLY A 1 113 ? -20.698 8.645 12.452 1.00 98.31 113 GLY A C 1
ATOM 813 O O . GLY A 1 113 ? -20.778 9.103 13.588 1.00 98.31 113 GLY A O 1
ATOM 814 N N . ILE A 1 114 ? -19.581 8.074 11.992 1.00 98.25 114 ILE A N 1
ATOM 815 C CA . ILE A 1 114 ? -18.329 7.980 12.749 1.00 98.25 114 ILE A CA 1
ATOM 816 C C . ILE A 1 114 ? -17.406 9.105 12.280 1.00 98.25 114 ILE A C 1
ATOM 818 O O . ILE A 1 114 ? -17.095 9.194 11.093 1.00 98.25 114 ILE A O 1
ATOM 822 N N . GLN A 1 115 ? -16.954 9.949 13.207 1.00 96.62 115 GLN A N 1
ATOM 823 C CA . GLN A 1 115 ? -15.967 10.989 12.914 1.00 96.62 115 GLN A CA 1
ATOM 824 C C . GLN A 1 115 ? -14.551 10.387 12.917 1.00 96.62 115 GLN A C 1
ATOM 826 O O . GLN A 1 115 ? -14.130 9.888 13.963 1.00 96.62 115 GLN A O 1
ATOM 831 N N . PRO A 1 116 ? -13.822 10.383 11.783 1.00 95.56 116 PRO A N 1
ATOM 832 C CA . PRO A 1 116 ? -12.446 9.902 11.744 1.00 95.56 116 PRO A CA 1
ATOM 833 C C . PRO A 1 116 ? -11.491 10.898 12.413 1.00 95.56 116 PRO A C 1
ATOM 835 O O . PRO A 1 116 ? -11.627 12.111 12.263 1.00 95.56 116 PRO A O 1
ATOM 838 N N . GLU A 1 117 ? -10.485 10.378 13.111 1.00 93.62 117 GLU A N 1
ATOM 839 C CA . GLU A 1 117 ? -9.427 11.177 13.730 1.00 93.62 117 GLU A CA 1
ATOM 840 C C . GLU A 1 117 ? -8.288 11.377 12.725 1.00 93.62 117 GLU A C 1
ATOM 842 O O . GLU A 1 117 ? -7.601 10.427 12.351 1.00 93.62 117 GLU A O 1
ATOM 847 N N . LEU A 1 118 ? -8.121 12.611 12.249 1.00 91.75 118 LEU A N 1
ATOM 848 C CA . LEU A 1 118 ? -7.152 12.977 11.216 1.00 91.75 118 LEU A CA 1
ATOM 849 C C . LEU A 1 118 ? -6.206 14.048 11.751 1.00 91.75 118 LEU A C 1
ATOM 851 O O . LEU A 1 118 ? -6.638 14.929 12.491 1.00 91.75 118 LEU A O 1
ATOM 855 N N . PHE A 1 119 ? -4.938 13.998 11.347 1.00 89.50 119 PHE A N 1
ATOM 856 C CA . PHE A 1 119 ? -4.012 15.100 11.595 1.00 89.50 119 PHE A CA 1
ATOM 857 C C . PHE A 1 119 ? -4.412 16.331 10.777 1.00 89.50 119 PHE A C 1
ATOM 859 O O . PHE A 1 119 ? -4.742 16.227 9.593 1.00 89.50 119 PHE A O 1
ATOM 866 N N . ASN A 1 120 ? -4.332 17.498 11.407 1.00 85.62 120 ASN A N 1
ATOM 867 C CA . ASN A 1 120 ? -4.488 18.790 10.759 1.00 85.62 120 ASN A CA 1
ATOM 868 C C . ASN A 1 120 ? -3.141 19.281 10.223 1.00 85.62 120 ASN A C 1
ATOM 870 O O . ASN A 1 120 ? -2.074 18.847 10.659 1.00 85.62 120 ASN A O 1
ATOM 874 N N . SER A 1 121 ? -3.184 20.224 9.284 1.00 80.12 121 SER A N 1
ATOM 875 C CA . SER A 1 121 ? -1.975 20.928 8.857 1.00 80.12 121 SER A CA 1
ATOM 876 C C . SER A 1 121 ? -1.385 21.706 10.034 1.00 80.12 121 SER A C 1
ATOM 878 O O . SER A 1 121 ? -2.086 22.501 10.655 1.00 80.12 121 SER A O 1
ATOM 880 N N . SER A 1 122 ? -0.088 21.538 10.300 1.00 70.12 122 SER A N 1
ATOM 881 C CA . SER A 1 122 ? 0.625 22.312 11.327 1.00 70.12 122 SER A CA 1
ATOM 882 C C . SER A 1 122 ? 0.789 23.801 10.977 1.00 70.12 122 SER A C 1
ATOM 884 O O . SER A 1 122 ? 1.366 24.544 11.757 1.00 70.12 122 SER A O 1
ATOM 886 N N . ASN A 1 123 ? 0.286 24.265 9.825 1.00 73.62 123 ASN A N 1
ATOM 887 C CA . ASN A 1 123 ? 0.307 25.682 9.429 1.00 73.62 123 ASN A CA 1
ATOM 888 C C . ASN A 1 123 ? -0.829 26.519 10.063 1.00 73.62 123 ASN A C 1
ATOM 890 O O . ASN A 1 123 ? -1.099 27.628 9.605 1.00 73.62 123 ASN A O 1
ATOM 894 N N . SER A 1 124 ? -1.521 25.990 11.072 1.00 70.62 124 SER A N 1
ATOM 895 C CA . SER A 1 124 ? -2.538 26.694 11.860 1.00 70.62 124 SER A CA 1
ATOM 896 C C . SER A 1 124 ? -2.328 26.397 13.340 1.00 70.62 124 SER A C 1
ATOM 898 O O . SER A 1 124 ? -2.153 25.227 13.678 1.00 70.62 124 SER A O 1
ATOM 900 N N . ASP A 1 125 ? -2.422 27.411 14.200 1.00 66.62 125 ASP A N 1
ATOM 901 C CA . ASP A 1 125 ? -2.222 27.272 15.653 1.00 66.62 125 ASP A CA 1
ATOM 902 C C . ASP A 1 125 ? -3.198 26.250 16.279 1.00 66.62 125 ASP A C 1
ATOM 904 O O . ASP A 1 125 ? -2.809 25.420 17.098 1.00 66.62 125 ASP A O 1
ATOM 908 N N . ASP A 1 126 ? -4.449 26.208 15.803 1.00 71.38 126 ASP A N 1
ATOM 909 C CA . ASP A 1 126 ? -5.451 25.207 16.217 1.00 71.38 126 ASP A CA 1
ATOM 910 C C . ASP A 1 126 ? -5.081 23.768 15.797 1.00 71.38 126 ASP A C 1
ATOM 912 O O . ASP A 1 126 ? -5.546 22.783 16.378 1.00 71.38 126 ASP A O 1
ATOM 916 N N . GLY A 1 127 ? -4.242 23.629 14.767 1.00 74.88 127 GLY A N 1
ATOM 917 C CA . GLY A 1 127 ? -3.775 22.347 14.251 1.00 74.88 127 GLY A CA 1
ATOM 918 C C . GLY A 1 127 ? -2.752 21.680 15.165 1.00 74.88 127 GLY A C 1
ATOM 919 O O . GLY A 1 127 ? -2.748 20.455 15.266 1.00 74.88 127 GLY A O 1
ATOM 920 N N . GLU A 1 128 ? -1.927 22.462 15.863 1.00 78.62 128 GLU A N 1
ATOM 921 C CA . GLU A 1 128 ? -0.877 21.941 16.743 1.00 78.62 128 GLU A CA 1
ATOM 922 C C . GLU A 1 128 ? -1.472 21.251 17.975 1.00 78.62 128 GLU A C 1
ATOM 924 O O . GLU A 1 128 ? -1.201 20.072 18.198 1.00 78.62 128 GLU A O 1
ATOM 929 N N . ILE A 1 129 ? -2.384 21.918 18.692 1.00 84.19 129 ILE A N 1
ATOM 930 C CA . ILE A 1 129 ? -3.043 21.363 19.890 1.00 84.19 129 ILE A CA 1
ATOM 931 C C . ILE A 1 129 ? -3.795 20.065 19.559 1.00 84.19 129 ILE A C 1
ATOM 933 O O . ILE A 1 129 ? -3.720 19.074 20.291 1.00 84.19 129 ILE A O 1
ATOM 937 N N . HIS A 1 130 ? -4.520 20.051 18.438 1.00 88.00 130 HIS A N 1
ATOM 938 C CA . HIS A 1 130 ? -5.233 18.863 17.967 1.00 88.00 130 HIS A CA 1
ATOM 939 C C . HIS A 1 130 ? -4.271 17.711 17.649 1.00 88.00 130 HIS 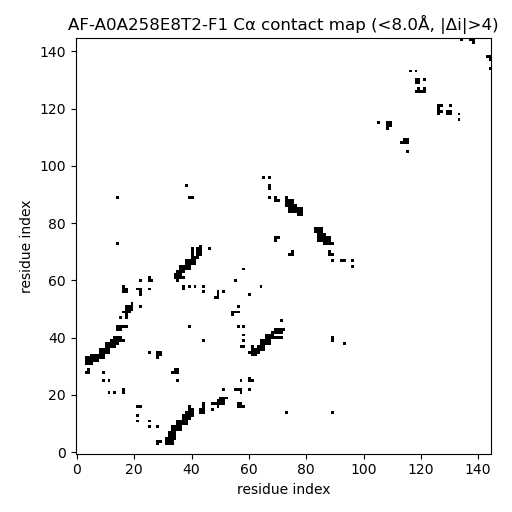A C 1
ATOM 941 O O . HIS A 1 130 ? -4.485 16.576 18.082 1.00 88.0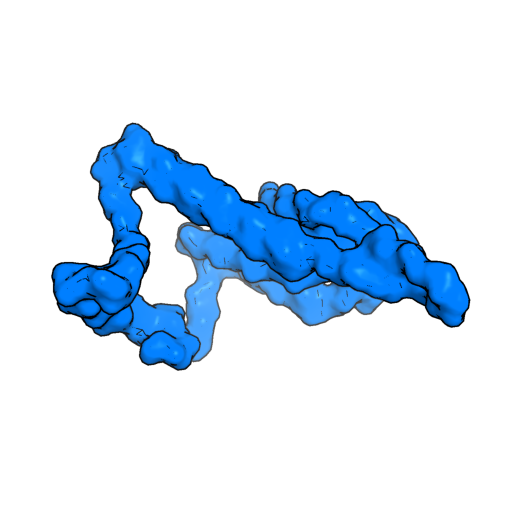0 130 HIS A O 1
ATOM 947 N N . ASN A 1 131 ? -3.184 18.000 16.931 1.00 90.56 131 ASN A N 1
ATOM 948 C CA . ASN A 1 131 ? -2.194 16.998 16.554 1.00 90.56 131 ASN A CA 1
ATOM 949 C C . ASN A 1 131 ? -1.455 16.431 17.774 1.00 90.56 131 ASN A C 1
ATOM 951 O O . ASN A 1 131 ? -1.246 15.221 17.834 1.00 90.56 131 ASN A O 1
ATOM 955 N N . GLU A 1 132 ? -1.110 17.256 18.766 1.00 90.75 132 GLU A N 1
ATOM 956 C CA . GLU A 1 132 ? -0.496 16.808 20.023 1.00 90.75 132 GLU A CA 1
ATOM 957 C C . GLU A 1 132 ? -1.400 15.845 20.799 1.00 90.75 132 GLU A C 1
ATOM 959 O O . GLU A 1 132 ? -0.933 14.812 21.290 1.00 90.75 132 GLU A O 1
ATOM 964 N N . ALA A 1 133 ? -2.705 16.130 20.864 1.00 91.81 133 ALA A N 1
ATOM 965 C CA . ALA A 1 133 ? -3.670 15.242 21.505 1.00 91.81 133 ALA A CA 1
ATOM 966 C C . ALA A 1 133 ? -3.738 13.873 20.804 1.00 91.81 133 ALA A C 1
ATOM 968 O O . ALA A 1 133 ? -3.752 12.832 21.470 1.00 91.81 133 ALA A O 1
ATOM 969 N N . LEU A 1 134 ? -3.722 13.855 19.466 1.00 93.75 134 LEU A N 1
ATOM 970 C CA . LEU A 1 134 ? -3.671 12.613 18.691 1.00 93.75 134 LEU A CA 1
ATOM 971 C C . LEU A 1 134 ? -2.348 11.866 18.895 1.00 93.75 134 LEU A C 1
ATOM 973 O O . LEU A 1 134 ? -2.364 10.659 19.136 1.00 93.75 134 LEU A O 1
ATOM 977 N N . LEU A 1 135 ? -1.209 12.562 18.859 1.00 93.06 135 LEU A N 1
ATOM 978 C CA . LEU A 1 135 ? 0.104 11.966 19.120 1.00 93.06 135 LEU A CA 1
ATOM 979 C C . LEU A 1 135 ? 0.128 11.289 20.493 1.00 93.06 135 LEU A C 1
ATOM 981 O O . LEU A 1 135 ? 0.477 10.115 20.588 1.00 93.06 135 LEU A O 1
ATOM 985 N N . ALA A 1 136 ? -0.315 11.980 21.547 1.00 93.56 136 ALA A N 1
ATOM 986 C CA . ALA A 1 136 ? -0.383 11.418 22.893 1.00 93.56 136 ALA A CA 1
ATOM 987 C C . ALA A 1 136 ? -1.283 10.172 22.962 1.00 93.56 136 ALA A C 1
ATOM 989 O O . ALA A 1 136 ? -0.910 9.179 23.592 1.00 93.56 136 ALA A O 1
ATOM 990 N N . LYS A 1 137 ? -2.437 10.198 22.280 1.00 94.50 137 LYS A N 1
ATOM 991 C CA . LYS A 1 137 ? -3.379 9.072 22.213 1.00 94.50 137 LYS A CA 1
ATOM 992 C C . LYS A 1 137 ? -2.780 7.843 21.520 1.00 94.50 137 LYS A C 1
ATOM 994 O O . LYS A 1 137 ? -2.977 6.726 21.995 1.00 94.50 137 LYS A O 1
ATOM 999 N N . TYR A 1 138 ? -2.065 8.033 20.409 1.00 92.88 138 TYR A N 1
ATOM 1000 C CA . TYR A 1 138 ? -1.587 6.940 19.550 1.00 92.88 138 TYR A CA 1
ATOM 1001 C C . TYR A 1 138 ? -0.135 6.513 19.795 1.00 92.88 138 TYR A C 1
ATOM 1003 O O . TYR A 1 138 ? 0.262 5.446 19.325 1.00 92.88 138 TYR A O 1
ATOM 1011 N N . LYS A 1 139 ? 0.648 7.268 20.572 1.00 91.62 139 LYS A N 1
ATOM 1012 C CA . LYS A 1 139 ? 2.039 6.937 20.929 1.00 91.62 139 LYS A CA 1
ATOM 1013 C C . LYS A 1 139 ? 2.252 5.512 21.464 1.00 91.62 139 LYS A C 1
ATOM 1015 O O . LYS A 1 139 ? 3.248 4.897 21.092 1.00 91.62 139 LYS A O 1
ATOM 1020 N N . PRO A 1 140 ? 1.354 4.926 22.283 1.00 90.69 140 PRO A N 1
ATOM 1021 C CA . PRO A 1 140 ? 1.521 3.539 22.725 1.00 90.69 140 PRO A CA 1
ATOM 1022 C C . PRO A 1 140 ? 1.386 2.498 21.600 1.00 90.69 140 PRO A C 1
ATOM 1024 O O . PRO A 1 140 ? 1.780 1.351 21.790 1.00 90.69 140 PRO A O 1
ATOM 1027 N N . LEU A 1 141 ? 0.803 2.877 20.456 1.00 88.06 141 LEU A N 1
ATOM 1028 C CA . LEU A 1 141 ? 0.467 1.982 19.345 1.00 88.06 141 LEU A CA 1
ATOM 1029 C C . LEU A 1 141 ? 1.444 2.089 18.166 1.00 88.06 141 LEU A C 1
ATOM 1031 O O . LEU A 1 141 ? 1.550 1.145 17.384 1.00 88.06 141 LEU A O 1
ATOM 1035 N N . VAL A 1 142 ? 2.168 3.205 18.031 1.00 86.81 142 VAL A N 1
ATOM 1036 C CA . VAL A 1 142 ? 3.088 3.449 16.911 1.00 86.81 142 VAL A CA 1
ATOM 1037 C C . VAL A 1 142 ? 4.494 3.745 17.433 1.00 86.81 142 VAL A C 1
ATOM 1039 O O . VAL A 1 142 ? 4.717 4.746 18.109 1.00 86.81 142 VAL A O 1
ATOM 1042 N N . ILE A 1 143 ? 5.470 2.887 17.118 1.00 80.88 143 ILE A N 1
ATOM 1043 C CA . ILE A 1 143 ? 6.863 3.124 17.530 1.00 80.88 143 ILE A CA 1
ATOM 1044 C C . ILE A 1 143 ? 7.464 4.241 16.680 1.00 80.88 143 ILE A C 1
ATOM 1046 O O . ILE A 1 143 ? 7.371 4.220 15.454 1.00 80.88 143 ILE A O 1
ATOM 1050 N N . GLY A 1 144 ? 8.148 5.172 17.343 1.00 80.19 144 GLY A N 1
ATOM 1051 C CA . GLY A 1 144 ? 8.781 6.321 16.696 1.00 80.19 144 GLY A CA 1
ATOM 1052 C C . GLY A 1 144 ? 7.850 7.520 16.517 1.00 80.19 144 GLY A C 1
ATOM 1053 O O . GLY A 1 144 ? 8.290 8.505 15.929 1.00 80.19 144 GLY A O 1
ATOM 1054 N N . LEU A 1 145 ? 6.611 7.430 17.024 1.00 75.25 145 LEU A N 1
ATOM 1055 C CA . LEU A 1 145 ? 5.701 8.563 17.194 1.00 75.25 145 LEU A CA 1
ATOM 1056 C C . LEU A 1 145 ? 6.071 9.423 18.416 1.00 75.25 145 LEU A C 1
ATOM 1058 O O . LEU A 1 145 ? 6.508 8.865 19.458 1.00 75.25 145 LEU A O 1
#